Protein AF-A0A6B3IWH0-F1 (afdb_monomer_lite)

Sequence (51 aa):
MDVRGTVAPGFEPVRDAFVRNFEQRGERGAAVAVYRDGRKVVDLWAGTRDV

Radius of gyration: 11.32 Å; chains: 1; bounding box: 32×14×31 Å

Secondary structure (DSSP, 8-state):
---EEEE-TT-HHHHHHHHHHHHHH--SEEEEEEEETTEEEEEEEEE-S--

pLDDT: mean 93.48, std 8.82, range [56.78, 98.75]

Foldseek 3Di:
DDKDDDAAPPRVVVVVVVVCCCVPVVDQWDWDWDDDPNDTRDTIIDHDPDD

Structure (mmCIF, N/CA/C/O backbone):
data_AF-A0A6B3IWH0-F1
#
_entry.id   AF-A0A6B3IWH0-F1
#
loop_
_atom_site.group_PDB
_atom_site.id
_atom_site.type_symbol
_atom_site.label_atom_id
_atom_site.label_a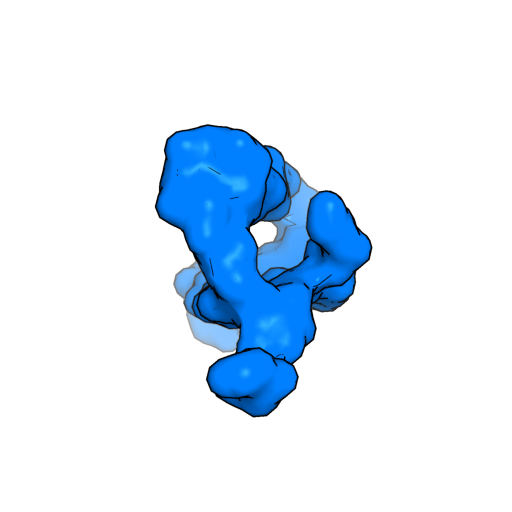lt_id
_atom_site.label_comp_id
_atom_site.label_asym_id
_atom_site.label_entity_id
_atom_site.label_seq_id
_atom_site.pdbx_PDB_ins_code
_atom_site.Cartn_x
_atom_site.Cartn_y
_atom_site.Cartn_z
_atom_site.occupancy
_atom_site.B_iso_or_equiv
_atom_site.auth_seq_id
_atom_site.auth_comp_id
_atom_site.auth_asym_id
_atom_site.auth_atom_id
_atom_site.pdbx_PDB_model_num
ATOM 1 N N . MET A 1 1 ? 4.936 -5.932 -11.685 1.00 73.69 1 MET A N 1
ATOM 2 C CA . MET A 1 1 ? 5.861 -5.884 -10.528 1.00 73.69 1 MET A CA 1
ATOM 3 C C . MET A 1 1 ? 5.358 -6.826 -9.446 1.00 73.69 1 MET A C 1
ATOM 5 O O . MET A 1 1 ?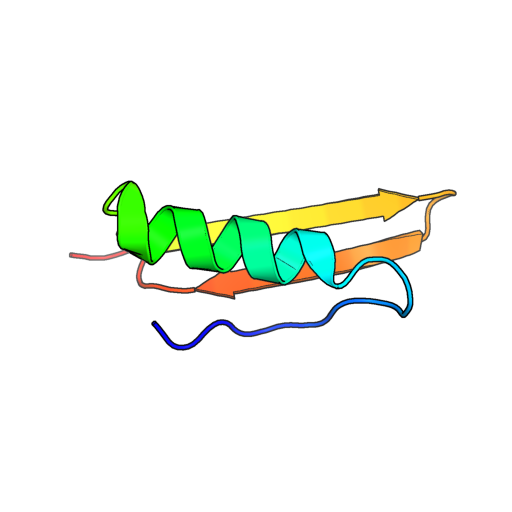 4.149 -6.966 -9.321 1.00 73.69 1 MET A O 1
ATOM 9 N N . ASP A 1 2 ? 6.251 -7.456 -8.681 1.00 88.00 2 ASP A N 1
ATOM 10 C CA . ASP A 1 2 ? 5.866 -8.288 -7.532 1.00 88.00 2 ASP A CA 1
ATOM 11 C C . ASP A 1 2 ? 5.529 -7.391 -6.328 1.00 88.00 2 ASP A C 1
ATOM 13 O O . ASP A 1 2 ? 6.423 -6.845 -5.680 1.00 88.00 2 ASP A O 1
ATOM 17 N N . VAL A 1 3 ? 4.233 -7.171 -6.081 1.00 94.38 3 VAL A N 1
ATOM 18 C CA . VAL A 1 3 ? 3.744 -6.387 -4.936 1.00 94.38 3 VAL A CA 1
ATOM 19 C C . VAL A 1 3 ? 3.649 -7.280 -3.707 1.00 94.38 3 VAL A C 1
ATOM 21 O O . VAL A 1 3 ? 2.875 -8.242 -3.689 1.00 94.38 3 VAL A O 1
ATOM 24 N N . ARG A 1 4 ? 4.374 -6.903 -2.653 1.00 96.75 4 ARG A N 1
ATOM 25 C CA . ARG A 1 4 ? 4.474 -7.636 -1.387 1.00 96.75 4 ARG A CA 1
ATOM 26 C C . ARG A 1 4 ? 3.732 -6.922 -0.267 1.00 96.75 4 ARG A C 1
ATOM 28 O O . ARG A 1 4 ? 3.430 -5.735 -0.372 1.00 96.75 4 ARG A O 1
ATOM 35 N N . GLY A 1 5 ? 3.455 -7.672 0.795 1.00 97.25 5 GLY A N 1
ATOM 36 C CA . GLY A 1 5 ? 2.795 -7.177 1.997 1.00 97.25 5 GLY A CA 1
ATOM 37 C C . GL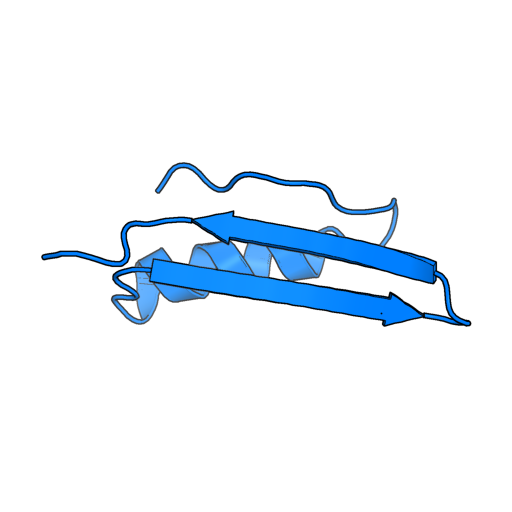Y A 1 5 ? 1.333 -7.598 2.117 1.00 97.25 5 GLY A C 1
ATOM 38 O O . GLY A 1 5 ? 0.885 -8.537 1.457 1.00 97.25 5 GLY A O 1
ATOM 39 N N . THR A 1 6 ? 0.598 -6.925 2.999 1.00 98.31 6 THR A N 1
ATOM 40 C CA . THR A 1 6 ? -0.729 -7.344 3.466 1.00 98.31 6 THR A CA 1
ATOM 41 C C . THR A 1 6 ? -1.775 -6.255 3.301 1.00 98.31 6 THR A C 1
ATOM 43 O O . THR A 1 6 ? -1.498 -5.070 3.493 1.00 98.31 6 THR A O 1
ATOM 46 N N . VAL A 1 7 ? -3.004 -6.683 3.027 1.00 98.62 7 VAL A N 1
ATOM 47 C CA . VAL A 1 7 ? -4.193 -5.833 2.991 1.00 98.62 7 VAL A CA 1
ATOM 48 C C . VAL A 1 7 ? -5.286 -6.519 3.795 1.00 98.62 7 VAL A C 1
ATOM 50 O O . VAL A 1 7 ? -5.559 -7.699 3.586 1.00 98.62 7 VAL A O 1
ATOM 53 N N . ALA A 1 8 ? -5.871 -5.797 4.744 1.00 98.56 8 ALA A N 1
ATOM 54 C CA . ALA A 1 8 ? -7.016 -6.272 5.502 1.00 98.56 8 ALA A CA 1
ATOM 55 C C . ALA A 1 8 ? -8.267 -6.342 4.602 1.00 98.56 8 ALA A C 1
ATOM 57 O O . ALA A 1 8 ? -8.399 -5.509 3.699 1.00 98.56 8 ALA A O 1
ATOM 58 N N . PRO A 1 9 ? -9.208 -7.269 4.869 1.00 98.38 9 PRO A N 1
ATOM 59 C CA . PRO A 1 9 ? -10.450 -7.364 4.111 1.00 98.38 9 PRO A CA 1
ATOM 60 C C . PRO A 1 9 ? -11.193 -6.026 4.011 1.00 98.38 9 PRO A C 1
ATOM 62 O O . PRO A 1 9 ? -11.348 -5.320 5.012 1.00 98.38 9 PRO A O 1
ATOM 65 N N . GLY A 1 10 ? -11.652 -5.680 2.810 1.00 98.12 10 GLY A N 1
ATOM 66 C CA . GLY A 1 10 ? -12.339 -4.419 2.508 1.00 98.12 10 GLY A CA 1
ATOM 67 C C . GLY A 1 10 ? -11.418 -3.259 2.104 1.00 98.12 10 GLY A C 1
ATOM 68 O O . GLY A 1 10 ? -11.916 -2.176 1.794 1.00 98.12 10 GLY A O 1
ATOM 69 N N . PHE A 1 11 ? -10.095 -3.458 2.093 1.00 98.38 11 PHE A N 1
ATOM 70 C CA . PHE A 1 11 ? -9.104 -2.470 1.640 1.00 98.38 11 PHE A CA 1
ATOM 71 C C . PHE A 1 11 ? -8.361 -2.890 0.361 1.00 98.38 11 PHE A C 1
ATOM 73 O O . PHE A 1 11 ? -7.425 -2.208 -0.061 1.00 98.38 11 PHE A O 1
ATOM 80 N N . GLU A 1 12 ? -8.777 -3.976 -0.292 1.00 98.25 12 GLU A N 1
ATOM 81 C CA . GLU A 1 12 ? -8.203 -4.501 -1.539 1.00 98.25 12 GLU A CA 1
ATOM 82 C C . GLU A 1 12 ? -8.041 -3.440 -2.643 1.00 98.25 12 GLU A C 1
ATOM 84 O O . GLU A 1 12 ? -6.981 -3.433 -3.276 1.00 98.25 12 GLU A O 1
ATOM 89 N N . PRO A 1 13 ? -8.963 -2.465 -2.825 1.00 98.44 13 PRO A N 1
ATOM 90 C CA . PRO A 1 13 ? -8.787 -1.413 -3.829 1.00 98.44 13 PRO A CA 1
ATOM 91 C C . PRO A 1 13 ? -7.504 -0.580 -3.666 1.00 98.44 13 PRO A C 1
ATOM 93 O O . PRO A 1 13 ? -7.029 0.014 -4.637 1.00 98.44 13 PRO A O 1
ATOM 96 N N . VAL A 1 14 ? -6.914 -0.535 -2.462 1.00 98.06 14 VAL A N 1
ATOM 97 C CA . VAL A 1 14 ? -5.615 0.117 -2.232 1.00 98.06 14 VAL A CA 1
ATOM 98 C C . VAL A 1 14 ? -4.488 -0.652 -2.922 1.00 98.06 14 VAL A C 1
ATOM 100 O O . VAL A 1 14 ? -3.619 -0.025 -3.527 1.00 98.06 14 VAL A O 1
ATOM 103 N N . ARG A 1 15 ? -4.514 -1.994 -2.904 1.00 97.75 15 ARG A N 1
ATOM 104 C CA . ARG A 1 15 ? -3.559 -2.818 -3.664 1.00 97.75 15 ARG A CA 1
ATOM 105 C C . ARG A 1 15 ? -3.713 -2.574 -5.158 1.00 97.75 15 ARG A C 1
ATOM 107 O O . ARG A 1 15 ? -2.703 -2.377 -5.826 1.00 97.75 15 ARG A O 1
ATOM 114 N N . ASP A 1 16 ? -4.941 -2.523 -5.667 1.00 97.25 16 ASP A N 1
ATOM 115 C CA . ASP A 1 16 ? -5.182 -2.285 -7.095 1.00 97.25 16 ASP A CA 1
ATOM 116 C C . ASP A 1 16 ? -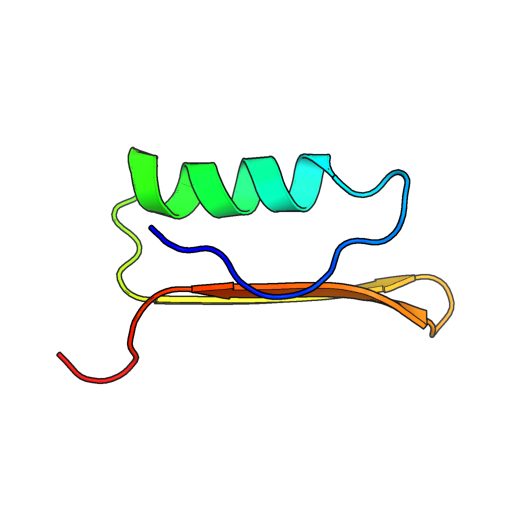4.664 -0.910 -7.528 1.00 97.25 16 ASP A C 1
ATOM 118 O O . ASP A 1 16 ? -4.023 -0.774 -8.569 1.00 97.25 16 ASP A O 1
ATOM 122 N N . ALA A 1 17 ? -4.906 0.125 -6.718 1.00 97.31 17 ALA A N 1
ATOM 123 C CA . ALA A 1 17 ? -4.373 1.461 -6.970 1.00 97.31 17 ALA A CA 1
ATOM 124 C C . ALA A 1 17 ? -2.842 1.486 -6.923 1.00 97.31 17 ALA A C 1
ATOM 126 O O . ALA A 1 17 ? -2.211 2.100 -7.784 1.00 97.31 17 ALA A O 1
ATOM 127 N N . PHE A 1 18 ? -2.249 0.788 -5.954 1.00 96.94 18 PHE A N 1
ATOM 128 C CA . PHE A 1 18 ? -0.804 0.669 -5.836 1.00 96.94 18 PHE A CA 1
ATOM 129 C C . PHE A 1 18 ? -0.204 0.005 -7.079 1.00 96.94 18 PHE A C 1
ATOM 131 O O . PHE A 1 18 ? 0.705 0.573 -7.670 1.00 96.94 18 PHE A O 1
ATOM 138 N N . VAL A 1 19 ? -0.766 -1.118 -7.546 1.00 96.00 19 VAL A N 1
ATOM 139 C CA . VAL A 1 19 ? -0.352 -1.797 -8.790 1.00 96.00 19 VAL A CA 1
ATOM 140 C C . VAL A 1 19 ? -0.451 -0.862 -9.998 1.00 96.00 19 VAL A C 1
ATOM 142 O O . VAL A 1 19 ? 0.525 -0.724 -10.738 1.00 96.00 19 VAL A O 1
ATOM 145 N N . ARG A 1 20 ? -1.578 -0.152 -10.160 1.00 96.12 20 ARG A N 1
ATOM 146 C CA . ARG A 1 20 ? -1.768 0.789 -11.278 1.00 96.12 20 ARG A CA 1
ATOM 147 C C . ARG A 1 20 ? -0.722 1.900 -11.313 1.00 96.12 20 ARG A C 1
ATOM 149 O O . ARG A 1 20 ? -0.379 2.352 -12.402 1.00 96.12 20 ARG A O 1
ATOM 156 N N . ASN A 1 21 ? -0.194 2.337 -10.169 1.00 94.50 21 ASN A N 1
ATOM 157 C CA . ASN A 1 21 ? 0.875 3.339 -10.160 1.00 94.50 21 ASN A CA 1
ATOM 158 C C . ASN A 1 21 ? 2.141 2.815 -10.858 1.00 94.50 21 ASN A C 1
ATOM 160 O O . ASN A 1 21 ? 2.728 3.532 -11.665 1.00 94.50 21 ASN A O 1
ATOM 164 N N . PHE A 1 22 ? 2.523 1.554 -10.642 1.00 93.19 22 PHE A N 1
ATOM 165 C CA . PHE A 1 22 ? 3.666 0.959 -11.347 1.00 93.19 22 PHE A CA 1
ATOM 166 C C . PHE A 1 22 ? 3.396 0.797 -12.842 1.00 93.19 22 PHE A C 1
ATOM 168 O O . PHE A 1 22 ? 4.257 1.112 -13.657 1.00 93.19 22 PHE A O 1
ATOM 175 N N . GLU A 1 23 ? 2.201 0.335 -13.207 1.00 92.88 23 GLU A N 1
ATOM 176 C CA . GLU A 1 23 ? 1.854 0.052 -14.604 1.00 92.88 23 GLU A CA 1
ATOM 177 C C . GLU A 1 23 ? 1.689 1.318 -15.447 1.00 92.88 23 GLU A C 1
ATOM 179 O O . GLU A 1 23 ? 2.091 1.347 -16.606 1.00 92.88 23 GLU A O 1
ATOM 184 N N . GLN A 1 24 ? 1.089 2.363 -14.875 1.00 94.75 24 GLN A N 1
ATOM 185 C CA . GLN A 1 24 ? 0.650 3.536 -15.634 1.00 94.75 24 GLN A CA 1
ATOM 186 C C . GLN A 1 24 ? 1.511 4.773 -15.385 1.00 94.75 24 GLN A C 1
ATOM 188 O O . GLN A 1 24 ? 1.508 5.686 -16.207 1.00 94.75 24 GLN A O 1
ATOM 193 N N . ARG A 1 25 ? 2.220 4.838 -14.251 1.00 89.69 25 ARG A N 1
ATOM 194 C CA . ARG A 1 25 ? 2.987 6.027 -13.841 1.00 89.69 25 ARG A CA 1
ATOM 195 C C . ARG A 1 25 ? 4.494 5.791 -13.789 1.00 89.69 25 ARG A C 1
ATOM 197 O O . ARG A 1 25 ? 5.235 6.732 -13.536 1.00 89.69 25 ARG A O 1
ATOM 204 N N . GLY A 1 26 ? 4.948 4.568 -14.071 1.00 85.88 26 GLY A N 1
ATOM 205 C CA . GLY A 1 26 ? 6.372 4.252 -14.190 1.00 85.88 26 GLY A CA 1
ATOM 206 C C . GLY A 1 26 ? 7.127 4.249 -12.860 1.00 85.88 26 GLY A C 1
A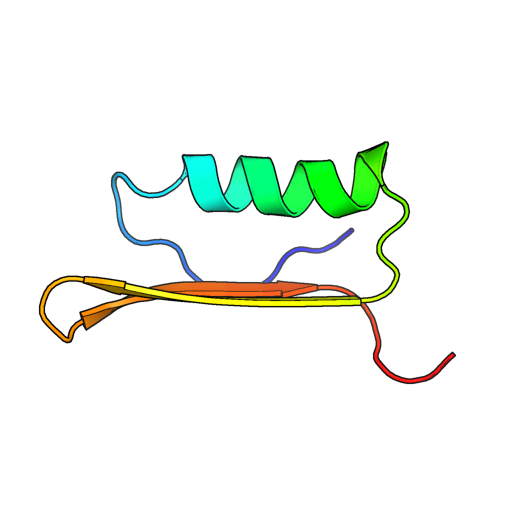TOM 207 O O . GLY A 1 26 ? 8.322 4.540 -12.842 1.00 85.88 26 GLY A O 1
ATOM 208 N N . GLU A 1 27 ? 6.450 3.935 -11.751 1.00 88.25 27 GLU A N 1
ATOM 209 C CA . GLU A 1 27 ? 7.098 3.834 -10.439 1.00 88.25 27 GLU A CA 1
ATOM 210 C C . GLU A 1 27 ? 8.241 2.803 -10.456 1.00 88.25 27 GLU A C 1
ATOM 212 O O . GLU A 1 27 ? 8.073 1.662 -10.894 1.00 88.25 27 GLU A O 1
ATOM 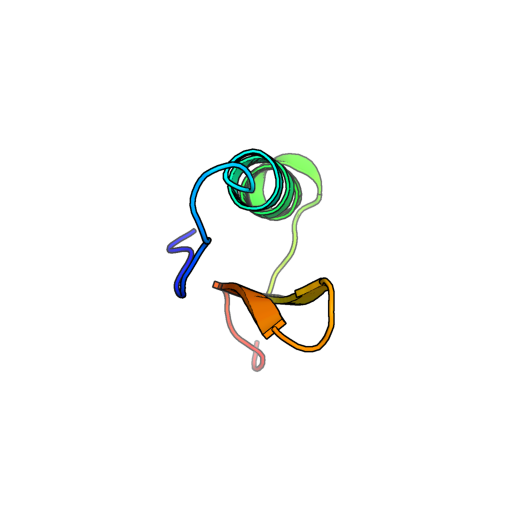217 N N . ARG A 1 28 ? 9.418 3.194 -9.948 1.00 89.81 28 ARG A N 1
ATOM 218 C CA . ARG A 1 28 ? 10.598 2.308 -9.821 1.00 89.81 28 ARG A CA 1
ATOM 219 C C . ARG A 1 28 ? 10.609 1.554 -8.492 1.00 89.81 28 ARG A C 1
ATOM 221 O O . ARG A 1 28 ? 11.125 0.440 -8.405 1.00 89.81 28 ARG A O 1
ATOM 228 N N . GLY A 1 29 ? 10.020 2.157 -7.467 1.00 93.38 29 GLY A N 1
ATOM 229 C CA . GLY A 1 29 ? 9.876 1.587 -6.140 1.00 93.38 29 GLY A CA 1
ATOM 230 C C . GLY A 1 29 ? 8.969 2.461 -5.289 1.00 93.38 29 GLY A C 1
ATOM 231 O O . GLY A 1 29 ? 9.061 3.684 -5.339 1.00 93.38 29 GLY A O 1
ATOM 232 N N . ALA A 1 30 ? 8.092 1.832 -4.515 1.00 94.81 30 ALA A N 1
ATOM 233 C CA . ALA A 1 30 ? 7.200 2.529 -3.600 1.00 94.81 30 ALA A CA 1
ATOM 234 C C . ALA A 1 30 ? 6.842 1.637 -2.409 1.00 94.81 30 ALA A C 1
ATOM 236 O O . ALA A 1 30 ? 6.936 0.407 -2.471 1.00 94.81 30 ALA A O 1
ATOM 237 N N . ALA A 1 31 ? 6.394 2.272 -1.331 1.00 96.69 31 ALA A N 1
ATOM 238 C CA . ALA A 1 31 ? 5.782 1.613 -0.189 1.00 96.69 31 ALA A CA 1
ATOM 239 C C . ALA A 1 31 ? 4.642 2.479 0.356 1.00 96.69 31 ALA A C 1
ATOM 241 O O . ALA A 1 31 ? 4.693 3.707 0.268 1.00 96.69 31 ALA A O 1
ATOM 242 N N . VAL A 1 32 ? 3.611 1.845 0.910 1.00 97.62 32 VAL A N 1
ATOM 243 C CA . VAL A 1 32 ? 2.473 2.527 1.530 1.00 97.62 32 VAL A CA 1
ATOM 244 C C . VAL A 1 32 ? 1.989 1.756 2.752 1.00 97.62 32 VAL A C 1
ATOM 246 O O . VAL A 1 32 ? 1.790 0.544 2.698 1.00 97.62 32 VAL A O 1
ATOM 249 N N . ALA A 1 33 ? 1.755 2.482 3.845 1.00 98.38 33 ALA A N 1
ATOM 250 C CA . ALA A 1 33 ? 1.118 1.964 5.047 1.00 98.38 33 ALA A CA 1
ATOM 251 C C . ALA A 1 33 ? -0.115 2.808 5.381 1.00 98.38 33 ALA A C 1
ATOM 253 O O . ALA A 1 33 ? -0.044 4.037 5.400 1.00 98.38 33 ALA A O 1
ATOM 254 N N . VAL A 1 34 ? -1.244 2.152 5.653 1.00 98.44 34 VAL A N 1
ATOM 255 C CA . VAL A 1 34 ? -2.501 2.818 6.025 1.00 98.44 34 VAL A CA 1
ATOM 256 C C . VAL A 1 34 ? -2.957 2.309 7.380 1.00 98.44 34 VAL A C 1
ATOM 258 O O . VAL A 1 34 ? -3.018 1.100 7.618 1.00 98.44 34 VAL A O 1
ATOM 261 N N . TYR A 1 35 ? -3.313 3.249 8.252 1.00 98.44 35 TYR A N 1
ATOM 262 C CA . TYR A 1 35 ? -3.848 2.978 9.577 1.00 98.44 35 TYR A CA 1
ATOM 263 C C . TYR A 1 35 ? -5.293 3.459 9.671 1.00 98.44 35 TYR A C 1
ATOM 265 O O . TYR A 1 35 ? -5.614 4.567 9.244 1.00 98.44 35 TYR A O 1
ATOM 273 N N . ARG A 1 36 ? -6.153 2.634 10.270 1.00 97.81 36 ARG A N 1
ATOM 274 C CA . ARG A 1 36 ? -7.526 2.990 10.637 1.00 97.81 36 ARG A CA 1
ATOM 275 C C . ARG A 1 36 ? -7.759 2.590 12.085 1.00 97.81 36 ARG A C 1
ATOM 277 O O . ARG A 1 36 ? -7.463 1.458 12.460 1.00 97.81 36 ARG A O 1
ATOM 284 N N . ASP A 1 37 ? -8.238 3.531 12.894 1.00 97.75 37 ASP A N 1
ATOM 285 C CA . ASP A 1 37 ? -8.494 3.326 14.327 1.00 97.75 37 ASP A CA 1
ATOM 286 C C . ASP A 1 37 ? -7.271 2.742 15.066 1.00 97.75 37 ASP A C 1
ATOM 288 O O . ASP A 1 37 ? -7.367 1.814 15.867 1.00 97.75 37 ASP A O 1
ATOM 292 N N . GLY A 1 38 ? -6.078 3.242 14.719 1.00 97.81 38 GLY A N 1
ATOM 293 C CA . GLY A 1 38 ? -4.799 2.796 15.281 1.00 97.81 38 GLY A CA 1
ATOM 294 C C . GLY A 1 38 ? -4.293 1.436 14.780 1.00 97.81 38 GLY A C 1
ATOM 295 O O . GLY A 1 38 ? -3.196 1.027 15.153 1.00 97.81 38 GLY A O 1
ATOM 296 N N . ARG A 1 39 ? -5.034 0.734 13.913 1.00 97.94 39 ARG A N 1
ATOM 297 C CA . ARG A 1 39 ? -4.635 -0.568 13.352 1.00 97.94 39 ARG A CA 1
ATOM 298 C C . ARG A 1 39 ? -4.102 -0.417 11.934 1.00 97.94 39 ARG A C 1
ATOM 300 O O . ARG A 1 39 ? -4.728 0.241 11.106 1.00 97.94 39 ARG A O 1
ATOM 307 N N . LYS A 1 40 ? -2.974 -1.066 11.639 1.00 98.38 40 LYS A N 1
ATOM 308 C CA . LYS A 1 40 ? -2.421 -1.134 10.281 1.00 98.38 40 LYS A CA 1
ATOM 309 C C . LYS A 1 40 ? -3.292 -2.057 9.430 1.00 98.38 40 LYS A C 1
ATOM 311 O O . LYS A 1 40 ? -3.353 -3.255 9.693 1.00 98.38 40 LYS A O 1
ATOM 316 N N . VAL A 1 41 ? -3.977 -1.486 8.445 1.00 98.75 41 VAL A N 1
ATOM 317 C CA . VAL A 1 41 ? -4.904 -2.202 7.550 1.00 98.75 41 VAL A CA 1
ATOM 318 C C . VAL A 1 41 ? -4.321 -2.419 6.158 1.00 98.75 41 VAL A C 1
ATOM 320 O O . VAL A 1 41 ? -4.760 -3.314 5.445 1.00 98.75 41 VAL A O 1
ATOM 323 N N . VAL A 1 42 ? -3.306 -1.643 5.779 1.00 98.75 42 VAL A N 1
ATOM 324 C CA . VAL A 1 42 ? -2.525 -1.844 4.555 1.00 98.75 42 VAL A CA 1
ATOM 325 C C . VAL A 1 42 ? -1.056 -1.671 4.894 1.00 98.75 42 VAL A C 1
ATOM 327 O O . VAL A 1 42 ? -0.693 -0.732 5.602 1.00 98.75 42 VAL A O 1
ATOM 330 N N . ASP A 1 43 ? -0.230 -2.568 4.375 1.00 98.62 43 ASP A N 1
ATOM 331 C CA . ASP A 1 43 ? 1.224 -2.464 4.379 1.00 98.62 43 ASP A CA 1
ATOM 332 C C . ASP A 1 43 ? 1.736 -3.109 3.095 1.00 98.62 43 ASP A C 1
ATOM 334 O O . ASP A 1 43 ? 1.724 -4.334 2.982 1.00 98.62 43 ASP A O 1
ATOM 338 N N . LEU A 1 44 ? 2.076 -2.294 2.099 1.00 98.44 44 LEU A N 1
ATOM 339 C CA . LEU A 1 44 ? 2.478 -2.750 0.772 1.00 98.44 44 LEU A CA 1
ATOM 340 C C . LEU A 1 44 ? 3.804 -2.129 0.368 1.00 98.44 44 LEU A C 1
ATOM 342 O O . LEU A 1 44 ? 4.058 -0.956 0.635 1.00 98.44 44 LEU A O 1
ATOM 346 N N . TRP A 1 45 ? 4.613 -2.899 -0.349 1.00 97.38 45 TRP A N 1
ATOM 347 C CA . TRP A 1 45 ? 5.833 -2.407 -0.976 1.00 97.38 45 TRP A CA 1
ATOM 348 C C . TRP A 1 45 ? 6.152 -3.184 -2.249 1.00 97.38 45 TRP A C 1
ATOM 350 O O . TRP A 1 45 ? 5.788 -4.354 -2.404 1.00 97.38 45 TRP A O 1
ATOM 360 N N . ALA A 1 46 ? 6.837 -2.517 -3.173 1.00 95.94 46 ALA A N 1
ATOM 361 C CA . ALA A 1 46 ? 7.354 -3.121 -4.392 1.00 95.94 46 ALA A CA 1
ATOM 362 C C . ALA A 1 46 ? 8.529 -2.312 -4.951 1.00 95.94 46 ALA A C 1
ATOM 364 O O . ALA A 1 46 ? 8.680 -1.122 -4.668 1.00 95.94 46 ALA A O 1
ATOM 365 N N . GLY A 1 47 ? 9.325 -2.971 -5.789 1.00 92.12 47 GLY A N 1
ATOM 366 C CA . GLY A 1 47 ? 10.467 -2.372 -6.470 1.00 92.12 47 GLY A CA 1
ATOM 367 C C . GLY A 1 47 ? 11.739 -2.331 -5.634 1.00 92.12 47 GLY A C 1
ATOM 368 O O . GLY A 1 47 ? 11.863 -3.006 -4.613 1.00 92.12 47 GLY A O 1
ATOM 369 N N . THR A 1 48 ? 12.715 -1.576 -6.125 1.00 81.50 48 THR A N 1
ATOM 370 C CA . THR A 1 48 ? 14.064 -1.478 -5.554 1.00 81.50 48 THR A CA 1
ATOM 371 C C . THR A 1 48 ? 14.412 -0.012 -5.319 1.00 81.50 48 THR A C 1
ATOM 373 O O . THR A 1 48 ? 13.975 0.867 -6.062 1.00 81.50 48 THR A O 1
ATOM 376 N N . ARG A 1 49 ? 15.177 0.246 -4.254 1.00 69.75 49 ARG A N 1
ATOM 377 C CA . ARG A 1 49 ? 15.673 1.579 -3.900 1.00 69.75 49 ARG A CA 1
ATOM 378 C C . ARG A 1 49 ? 16.918 1.968 -4.701 1.00 69.75 49 ARG A C 1
ATOM 380 O O . ARG A 1 49 ? 17.135 3.152 -4.932 1.00 69.75 49 ARG A O 1
ATOM 387 N N . ASP A 1 50 ? 17.705 0.983 -5.124 1.00 66.44 50 ASP A N 1
ATOM 388 C CA . ASP A 1 50 ? 19.031 1.200 -5.686 1.00 66.44 50 ASP A CA 1
ATOM 389 C C . ASP A 1 50 ? 19.011 0.776 -7.162 1.00 66.44 50 ASP A C 1
ATOM 391 O O . ASP A 1 50 ? 18.778 -0.391 -7.495 1.00 66.44 50 ASP A O 1
ATOM 395 N N . VAL A 1 51 ? 19.181 1.761 -8.040 1.00 56.78 51 VAL A N 1
ATOM 396 C CA . VAL A 1 51 ? 19.233 1.644 -9.502 1.00 56.78 51 VAL A CA 1
ATOM 397 C C . VAL A 1 51 ? 20.103 2.748 -10.067 1.00 56.78 51 VAL A C 1
ATOM 399 O O . VAL A 1 51 ? 19.949 3.903 -9.611 1.00 56.78 51 VAL A O 1
#